Protein AF-A0A521S6I3-F1 (afdb_monomer)

Secondary structure (DSSP, 8-state):
-PPPPHHHHHHHHHHHHHTTTS-HHHHHHHHHHTT--HHHHHHHTTS-HHHHHHHHHHHHHTSGGGGSS--

Structure (mmCIF, N/CA/C/O backbone):
data_AF-A0A521S6I3-F1
#
_entry.id   AF-A0A521S6I3-F1
#
loop_
_atom_site.group_PDB
_atom_site.id
_atom_site.type_symbol
_atom_site.label_atom_id
_atom_site.label_alt_id
_atom_site.label_comp_id
_atom_site.label_asym_id
_atom_site.label_entity_id
_atom_site.label_seq_id
_atom_site.pdbx_PDB_ins_code
_atom_site.Cartn_x
_atom_site.Cartn_y
_atom_site.Cartn_z
_atom_site.occupancy
_atom_site.B_iso_or_equiv
_atom_site.auth_seq_id
_atom_site.auth_comp_id
_atom_site.auth_asym_id
_atom_site.auth_atom_id
_atom_site.pdbx_PDB_model_num
ATOM 1 N 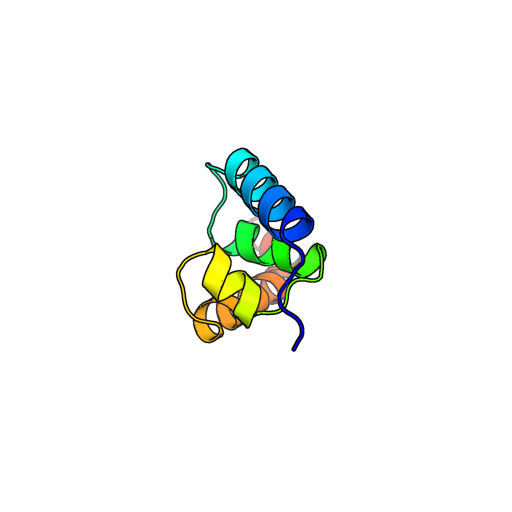N . MET A 1 1 ? -6.388 -8.955 -15.676 1.00 50.06 1 MET A N 1
ATOM 2 C CA . MET A 1 1 ? -5.522 -7.969 -15.003 1.00 50.06 1 MET A CA 1
ATOM 3 C C . MET A 1 1 ? -4.102 -8.429 -15.236 1.00 50.06 1 MET A C 1
ATOM 5 O O . MET A 1 1 ? -3.798 -9.552 -14.852 1.00 50.06 1 MET A O 1
ATOM 9 N N . GLU A 1 2 ? -3.302 -7.647 -15.959 1.00 56.31 2 GLU A N 1
ATOM 10 C CA . GLU A 1 2 ? -1.866 -7.919 -16.067 1.00 56.31 2 GLU A CA 1
ATOM 11 C C . GLU A 1 2 ? -1.225 -7.710 -14.694 1.00 56.31 2 GLU A C 1
ATOM 13 O O . GLU A 1 2 ? -1.611 -6.803 -13.960 1.00 56.31 2 GLU A O 1
ATOM 18 N N . ALA A 1 3 ? -0.316 -8.603 -14.308 1.00 61.84 3 ALA A N 1
ATOM 19 C CA . ALA A 1 3 ? 0.455 -8.427 -13.087 1.00 61.84 3 ALA A CA 1
ATOM 20 C C . ALA A 1 3 ? 1.436 -7.258 -13.284 1.00 61.84 3 ALA A C 1
ATOM 22 O O . ALA A 1 3 ? 1.994 -7.156 -14.379 1.00 61.84 3 ALA A O 1
ATOM 23 N N . PRO A 1 4 ? 1.695 -6.429 -12.254 1.00 64.25 4 PRO A N 1
ATOM 24 C CA . PRO A 1 4 ? 2.655 -5.342 -12.384 1.00 64.25 4 PRO A CA 1
ATOM 25 C C . PRO A 1 4 ? 4.013 -5.914 -12.777 1.00 64.25 4 PRO A C 1
ATOM 27 O O . PRO A 1 4 ? 4.428 -6.953 -12.233 1.00 64.25 4 PRO A O 1
ATOM 30 N N . ASP A 1 5 ? 4.682 -5.244 -13.720 1.00 83.50 5 ASP A N 1
ATOM 31 C CA . ASP A 1 5 ? 6.017 -5.622 -14.182 1.00 83.50 5 ASP A CA 1
ATOM 32 C C . ASP A 1 5 ? 6.918 -5.783 -12.946 1.00 83.50 5 ASP A C 1
ATOM 34 O O . ASP A 1 5 ? 6.786 -5.077 -11.936 1.00 83.50 5 ASP A O 1
ATOM 38 N N . ARG A 1 6 ? 7.850 -6.737 -12.993 1.00 88.56 6 ARG A N 1
ATOM 39 C CA . ARG A 1 6 ? 8.855 -6.933 -11.944 1.00 88.56 6 ARG A CA 1
ATOM 40 C C . ARG A 1 6 ? 9.500 -5.605 -11.522 1.00 88.56 6 ARG A C 1
ATOM 42 O O . ARG A 1 6 ? 9.772 -5.426 -10.335 1.00 88.56 6 ARG A O 1
ATOM 49 N N . THR A 1 7 ? 9.709 -4.683 -12.460 1.00 92.31 7 THR A N 1
ATOM 50 C CA . THR A 1 7 ? 10.244 -3.340 -12.201 1.00 92.31 7 THR A CA 1
ATOM 51 C C . THR A 1 7 ? 9.327 -2.509 -11.300 1.00 92.31 7 THR A C 1
ATOM 53 O O . THR A 1 7 ? 9.789 -1.965 -10.298 1.00 92.31 7 THR A O 1
ATOM 56 N N . GLU A 1 8 ? 8.025 -2.455 -11.585 1.00 90.81 8 GLU A N 1
ATOM 57 C CA . GLU A 1 8 ? 7.044 -1.713 -10.779 1.00 90.81 8 GLU A CA 1
ATOM 58 C C . GLU A 1 8 ? 6.928 -2.285 -9.366 1.00 90.81 8 GLU A C 1
ATOM 60 O O . GLU A 1 8 ? 6.896 -1.536 -8.387 1.00 90.81 8 GLU A O 1
ATOM 65 N N . ARG A 1 9 ? 6.957 -3.618 -9.234 1.00 90.44 9 ARG A N 1
ATOM 66 C CA . ARG A 1 9 ? 6.977 -4.284 -7.922 1.00 90.44 9 ARG A CA 1
ATOM 67 C C . ARG A 1 9 ? 8.214 -3.910 -7.113 1.00 90.44 9 ARG A C 1
ATOM 69 O O . ARG A 1 9 ? 8.101 -3.632 -5.922 1.00 90.44 9 ARG A O 1
ATOM 76 N N . LEU A 1 10 ? 9.391 -3.882 -7.738 1.00 95.25 10 LEU A N 1
ATOM 77 C CA . LEU A 1 10 ? 10.625 -3.471 -7.065 1.00 95.25 10 LEU A CA 1
ATOM 78 C C . LEU A 1 10 ? 10.562 -2.004 -6.622 1.00 95.25 10 LEU A C 1
ATOM 80 O O . LEU A 1 10 ? 10.924 -1.701 -5.487 1.00 95.25 10 LEU A O 1
ATOM 84 N N . LEU A 1 11 ? 10.045 -1.109 -7.467 1.00 94.75 11 LEU A N 1
ATOM 85 C CA . LEU A 1 11 ? 9.856 0.302 -7.118 1.00 94.75 11 LEU A CA 1
ATOM 86 C C . LEU A 1 11 ? 8.867 0.480 -5.958 1.00 94.75 11 LEU A C 1
ATOM 88 O O . LEU A 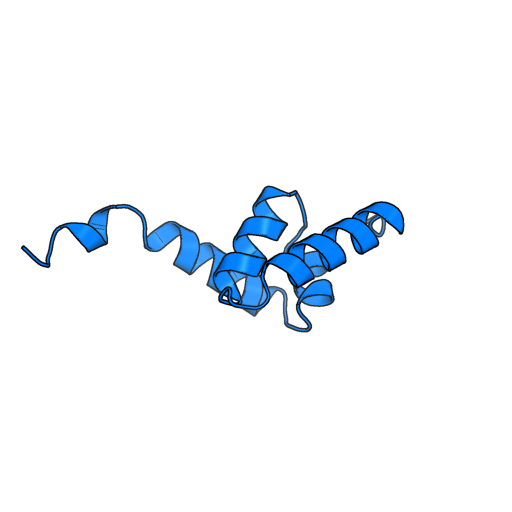1 11 ? 9.139 1.250 -5.036 1.00 94.75 11 LEU A O 1
ATOM 92 N N . ALA A 1 12 ? 7.766 -0.274 -5.947 1.00 94.75 12 ALA A N 1
ATOM 93 C CA . ALA A 1 12 ? 6.812 -0.270 -4.842 1.00 94.75 12 ALA A CA 1
ATOM 94 C C . ALA A 1 12 ? 7.456 -0.733 -3.525 1.00 94.75 12 ALA A C 1
ATOM 96 O O . ALA A 1 12 ? 7.255 -0.110 -2.482 1.00 94.75 12 ALA A O 1
ATOM 97 N N . LEU A 1 13 ? 8.282 -1.783 -3.559 1.00 94.06 13 LEU A N 1
ATOM 98 C CA . LEU A 1 13 ? 9.011 -2.257 -2.379 1.00 94.06 13 LEU A CA 1
ATOM 99 C C . LEU A 1 13 ? 10.027 -1.224 -1.871 1.00 94.06 13 LEU A C 1
ATOM 101 O O . LEU A 1 13 ? 10.124 -1.013 -0.661 1.00 94.06 13 LEU A O 1
ATOM 105 N N . ILE A 1 14 ? 10.735 -0.537 -2.771 1.00 95.56 14 ILE A N 1
ATOM 106 C CA . ILE A 1 14 ? 11.655 0.552 -2.410 1.00 95.56 14 ILE A CA 1
ATOM 107 C C . ILE A 1 14 ? 10.888 1.696 -1.738 1.00 95.56 14 ILE A C 1
ATOM 109 O O . ILE A 1 14 ? 11.303 2.163 -0.676 1.00 95.56 14 ILE A O 1
ATOM 113 N N . LEU A 1 15 ? 9.748 2.113 -2.298 1.00 94.56 15 LEU A N 1
ATOM 114 C CA . LEU A 1 15 ? 8.877 3.120 -1.688 1.00 94.56 15 LEU A CA 1
ATOM 115 C C . LEU A 1 15 ? 8.465 2.704 -0.268 1.00 94.56 15 LEU A C 1
ATOM 117 O O . LEU A 1 15 ? 8.647 3.467 0.680 1.00 94.56 15 LEU A O 1
ATOM 121 N N . LEU A 1 16 ? 7.980 1.473 -0.093 1.00 94.94 16 LEU A N 1
ATOM 122 C CA . LEU A 1 16 ? 7.583 0.954 1.220 1.00 94.94 16 LEU A CA 1
ATOM 123 C C . LEU A 1 16 ? 8.747 0.924 2.218 1.00 94.94 16 LEU A C 1
ATOM 125 O O . LEU A 1 16 ? 8.543 1.191 3.406 1.00 94.94 16 LEU A O 1
ATOM 129 N N . GLN A 1 17 ? 9.966 0.656 1.751 1.00 94.94 17 GLN A N 1
ATOM 130 C CA . GLN A 1 17 ? 11.173 0.690 2.573 1.00 94.94 17 GLN A CA 1
ATOM 131 C C . GLN A 1 17 ? 11.511 2.107 3.062 1.00 94.94 17 GLN A C 1
ATOM 133 O O . GLN A 1 17 ? 11.967 2.253 4.198 1.00 94.94 17 GLN A O 1
ATOM 138 N N . GLN A 1 18 ? 11.255 3.142 2.256 1.00 95.19 18 GLN A N 1
ATOM 139 C CA . GLN A 1 18 ? 11.393 4.545 2.678 1.00 95.19 18 GLN A CA 1
ATOM 140 C C . GLN A 1 18 ? 10.288 4.963 3.666 1.00 95.19 18 GLN A C 1
ATOM 142 O O . GLN A 1 18 ? 10.475 5.865 4.475 1.00 95.19 18 GLN A O 1
ATOM 147 N N . MET A 1 19 ? 9.155 4.256 3.662 1.00 94.12 19 MET A N 1
ATOM 148 C CA . MET A 1 19 ? 7.988 4.514 4.512 1.00 94.12 19 MET A CA 1
ATOM 149 C C . MET A 1 19 ? 7.942 3.651 5.785 1.00 94.12 19 MET A C 1
ATOM 151 O O . MET A 1 19 ? 6.864 3.415 6.337 1.00 94.12 19 MET A O 1
ATOM 155 N N . LYS A 1 20 ? 9.077 3.138 6.283 1.00 86.44 20 LYS A N 1
ATOM 156 C CA . LYS A 1 20 ? 9.107 2.217 7.443 1.00 86.44 20 LYS A CA 1
ATOM 157 C C . LYS A 1 20 ? 8.358 2.739 8.678 1.00 86.44 20 LYS A C 1
ATOM 159 O O . LYS A 1 20 ? 7.707 1.940 9.344 1.00 86.44 20 LYS A O 1
ATOM 164 N N . GLY A 1 21 ? 8.396 4.048 8.938 1.00 90.00 21 GLY A N 1
ATOM 165 C CA . GLY A 1 21 ? 7.689 4.692 10.056 1.00 90.00 21 GLY A CA 1
ATOM 166 C C . GLY A 1 21 ? 6.254 5.141 9.760 1.00 90.00 21 GLY A C 1
ATOM 167 O O . GLY A 1 21 ? 5.558 5.579 10.670 1.00 90.00 21 GLY A O 1
ATOM 168 N N . SER A 1 22 ? 5.799 5.052 8.509 1.00 92.81 22 SER A N 1
ATOM 169 C CA . SER A 1 22 ? 4.460 5.493 8.117 1.00 92.81 22 SER A CA 1
ATOM 170 C C . SER A 1 22 ? 3.396 4.470 8.503 1.00 92.81 22 SER A C 1
ATOM 172 O O . SER A 1 22 ? 3.613 3.252 8.471 1.00 92.81 22 SER A O 1
ATOM 174 N N . SER A 1 23 ? 2.202 4.971 8.799 1.00 92.81 23 SER A N 1
ATOM 175 C CA . SER A 1 23 ? 1.023 4.148 9.047 1.00 92.81 23 SER A CA 1
ATOM 176 C C . SER A 1 23 ? 0.644 3.321 7.812 1.00 92.81 23 SER A C 1
ATOM 178 O O . SER A 1 23 ? 0.916 3.695 6.668 1.00 92.81 23 SER A O 1
ATOM 180 N N . GLN A 1 24 ? -0.048 2.197 8.021 1.00 91.50 24 GLN A N 1
ATOM 181 C CA . GLN A 1 24 ? -0.565 1.372 6.920 1.00 91.50 24 GLN A CA 1
ATOM 182 C C . GLN A 1 24 ? -1.488 2.170 5.985 1.00 91.50 24 GLN A C 1
ATOM 184 O O . GLN A 1 24 ? -1.471 1.977 4.771 1.00 91.50 24 GLN A O 1
ATOM 189 N N . ARG A 1 25 ? -2.242 3.122 6.545 1.00 92.31 25 ARG A N 1
ATOM 190 C CA . ARG A 1 25 ? -3.094 4.034 5.782 1.00 92.31 25 ARG A CA 1
ATOM 191 C C . ARG A 1 25 ? -2.297 4.944 4.854 1.00 92.31 25 ARG A C 1
ATOM 193 O O . ARG A 1 25 ? -2.704 5.124 3.711 1.00 92.31 25 ARG A O 1
ATOM 200 N N . GLU A 1 26 ? -1.201 5.529 5.328 1.00 93.50 26 GLU A N 1
ATOM 201 C CA . GLU A 1 26 ? -0.333 6.355 4.482 1.00 93.50 26 GLU A CA 1
ATOM 202 C C . GLU A 1 26 ? 0.269 5.508 3.365 1.00 93.50 26 GLU A C 1
ATOM 204 O O . GLU A 1 26 ? 0.170 5.888 2.205 1.00 93.50 26 GLU A O 1
ATOM 209 N N . LYS A 1 27 ? 0.785 4.314 3.675 1.00 95.75 27 LYS A N 1
ATOM 210 C CA . LYS A 1 27 ? 1.310 3.379 2.664 1.00 95.75 27 LYS A CA 1
ATOM 211 C C . LYS A 1 27 ? 0.275 3.064 1.580 1.00 95.75 27 LYS A C 1
ATOM 213 O O . LYS A 1 27 ? 0.580 3.175 0.396 1.00 95.75 27 LYS A O 1
ATOM 218 N N . ALA A 1 28 ? -0.961 2.754 1.973 1.00 96.06 28 ALA A N 1
ATOM 219 C CA . ALA A 1 28 ? -2.057 2.519 1.035 1.00 96.06 28 ALA A CA 1
ATOM 220 C C . ALA A 1 28 ? -2.379 3.758 0.180 1.00 96.06 28 ALA A C 1
ATOM 222 O O . ALA A 1 28 ? -2.629 3.629 -1.015 1.00 96.06 28 ALA A O 1
ATOM 223 N N . LEU A 1 29 ? -2.347 4.958 0.769 1.00 94.94 29 LEU A N 1
ATOM 224 C CA . LEU A 1 29 ? -2.587 6.210 0.051 1.00 94.94 29 LEU A CA 1
ATOM 225 C C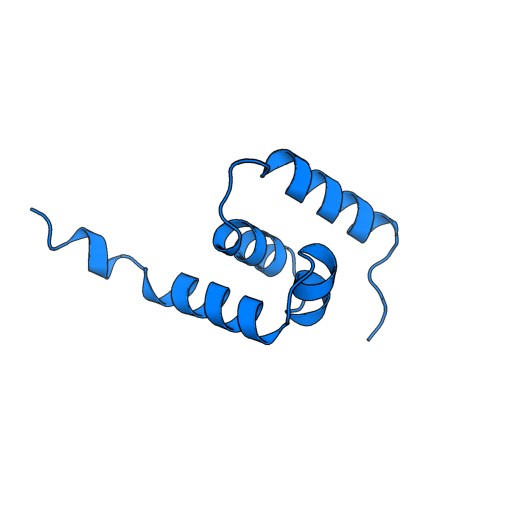 . LEU A 1 29 ? -1.507 6.478 -1.005 1.00 94.94 29 LEU A C 1
ATOM 227 O O . LEU A 1 29 ? -1.848 6.766 -2.146 1.00 94.94 29 LEU A O 1
ATOM 231 N N . TYR A 1 30 ? -0.227 6.349 -0.652 1.00 94.69 30 TYR A N 1
ATOM 232 C CA . TYR A 1 30 ? 0.875 6.575 -1.592 1.00 94.69 30 TYR A CA 1
ATOM 233 C C . TYR A 1 30 ? 0.892 5.550 -2.730 1.00 94.69 30 TYR A C 1
ATOM 235 O O . TYR A 1 30 ? 1.083 5.934 -3.880 1.00 94.69 30 TYR A O 1
ATOM 243 N N . LEU A 1 31 ? 0.617 4.272 -2.449 1.00 95.75 31 LEU A N 1
ATOM 244 C CA . LEU A 1 31 ? 0.482 3.263 -3.504 1.00 95.75 31 LEU A CA 1
ATOM 245 C C . LEU A 1 31 ? -0.736 3.534 -4.405 1.00 95.75 31 LEU A C 1
ATOM 247 O O . LEU A 1 31 ? -0.634 3.419 -5.621 1.00 95.75 31 LEU A O 1
ATOM 251 N N . SER A 1 32 ? -1.866 3.969 -3.839 1.00 95.31 32 SER A N 1
ATOM 252 C CA . SER A 1 32 ? -3.041 4.359 -4.631 1.00 95.31 32 SER A CA 1
ATOM 253 C C . SER A 1 32 ? -2.761 5.575 -5.521 1.00 95.31 32 SER A C 1
ATOM 255 O O . SER A 1 32 ? -3.223 5.606 -6.659 1.00 95.31 32 SER A O 1
ATOM 257 N N . LEU A 1 33 ? -1.989 6.554 -5.036 1.00 92.94 33 LEU A N 1
ATOM 258 C CA . LEU A 1 33 ? -1.539 7.701 -5.835 1.00 92.94 33 LEU A CA 1
ATOM 259 C C . LEU A 1 33 ? -0.584 7.287 -6.961 1.00 92.94 33 LEU A C 1
ATOM 261 O O . LEU A 1 33 ? -0.606 7.900 -8.02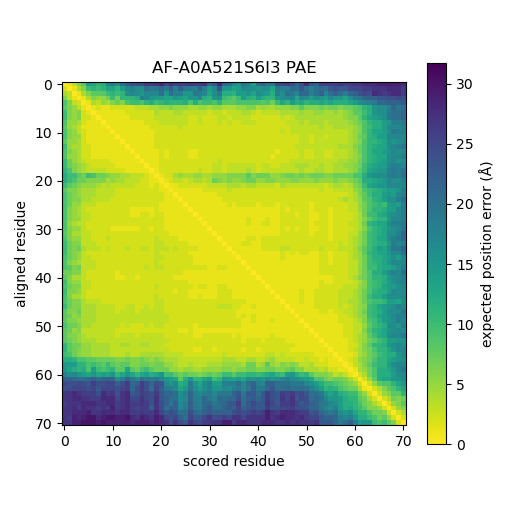3 1.00 92.94 33 LEU A O 1
ATOM 265 N N . ALA A 1 34 ? 0.217 6.243 -6.746 1.00 92.06 34 ALA A N 1
ATOM 266 C CA . ALA A 1 34 ? 1.085 5.652 -7.761 1.00 92.06 34 ALA A CA 1
ATOM 267 C C . ALA A 1 34 ? 0.333 4.769 -8.781 1.00 92.06 34 ALA A C 1
ATOM 269 O O . ALA A 1 34 ? 0.961 4.217 -9.676 1.00 92.06 34 ALA A O 1
ATOM 270 N N . GLY A 1 35 ? -0.996 4.646 -8.668 1.00 92.62 35 GLY A N 1
ATOM 271 C CA . GLY A 1 35 ? -1.839 3.942 -9.638 1.00 92.62 35 GLY A CA 1
ATOM 272 C C . GLY A 1 35 ? -2.131 2.477 -9.313 1.00 92.62 35 GLY A C 1
ATOM 273 O O . GLY A 1 35 ? -2.861 1.840 -10.068 1.00 92.62 35 GLY A O 1
ATOM 274 N N . PHE A 1 36 ? -1.639 1.947 -8.188 1.00 94.94 36 PHE A N 1
ATOM 275 C CA . PHE A 1 36 ? -1.930 0.569 -7.790 1.00 94.94 36 PHE A CA 1
ATOM 276 C C . PHE A 1 36 ? -3.402 0.393 -7.398 1.00 94.94 36 PHE A C 1
ATOM 278 O O . PHE A 1 36 ? -4.003 1.215 -6.697 1.00 94.94 36 PHE A O 1
ATOM 285 N N . THR A 1 37 ? -3.978 -0.730 -7.812 1.00 95.62 37 THR A N 1
ATOM 286 C CA . THR A 1 37 ? -5.330 -1.154 -7.445 1.00 95.62 37 THR A CA 1
ATOM 287 C C . THR A 1 37 ? -5.392 -1.636 -5.995 1.00 95.62 37 THR A C 1
ATOM 289 O O . THR A 1 37 ? -4.397 -2.052 -5.404 1.00 95.62 37 THR A O 1
ATOM 292 N N . ASN A 1 38 ? -6.590 -1.651 -5.400 1.00 96.38 38 ASN A N 1
ATOM 293 C CA . ASN A 1 38 ? -6.760 -2.111 -4.014 1.00 96.38 38 ASN A CA 1
ATOM 294 C C . ASN A 1 38 ? -6.274 -3.553 -3.788 1.00 96.38 38 ASN A C 1
ATOM 296 O O . ASN A 1 38 ? -5.836 -3.871 -2.685 1.00 96.38 38 ASN A O 1
ATOM 300 N N . THR A 1 39 ? -6.368 -4.416 -4.802 1.00 96.44 39 THR A N 1
ATOM 301 C CA . THR A 1 39 ? -5.874 -5.799 -4.761 1.00 96.44 39 THR A CA 1
ATOM 302 C C . THR A 1 39 ? -4.351 -5.857 -4.774 1.00 96.44 39 THR A C 1
ATOM 304 O O . THR A 1 39 ? -3.773 -6.530 -3.931 1.00 96.44 39 THR A O 1
ATOM 307 N N . GLU A 1 40 ? -3.685 -5.081 -5.630 1.00 95.06 40 GLU A N 1
ATOM 308 C CA . GLU A 1 40 ? -2.214 -5.036 -5.663 1.00 95.06 40 GLU A CA 1
ATOM 309 C C . GLU A 1 40 ? -1.636 -4.426 -4.385 1.00 95.06 40 GLU A C 1
ATOM 311 O O . GLU A 1 40 ? -0.639 -4.904 -3.849 1.00 95.06 40 GLU A O 1
ATOM 316 N N . ILE A 1 41 ? -2.291 -3.392 -3.849 1.00 96.25 41 ILE A N 1
ATOM 317 C CA . ILE A 1 41 ? -1.927 -2.808 -2.554 1.00 96.25 41 ILE A CA 1
ATOM 318 C C . ILE A 1 41 ? -2.095 -3.844 -1.440 1.00 96.25 41 ILE A C 1
ATOM 320 O O . ILE A 1 41 ? -1.260 -3.912 -0.539 1.00 96.25 41 ILE A O 1
ATOM 324 N N . ALA A 1 42 ? -3.163 -4.644 -1.482 1.00 96.62 42 ALA A N 1
ATOM 325 C CA . ALA A 1 42 ? -3.398 -5.695 -0.500 1.00 96.62 42 ALA A CA 1
ATOM 326 C C . ALA A 1 42 ? -2.294 -6.760 -0.540 1.00 96.62 42 ALA A C 1
ATOM 328 O O . ALA A 1 42 ? -1.786 -7.131 0.518 1.00 96.62 42 ALA A O 1
ATOM 329 N N . ASP A 1 43 ? -1.855 -7.158 -1.734 1.00 95.50 43 ASP A N 1
ATOM 330 C CA . ASP A 1 43 ? -0.740 -8.089 -1.914 1.00 95.50 43 ASP A CA 1
ATOM 331 C C . ASP A 1 43 ? 0.582 -7.495 -1.399 1.00 95.50 43 ASP A C 1
ATOM 333 O O . ASP A 1 43 ? 1.311 -8.142 -0.645 1.00 95.50 43 ASP A O 1
ATOM 337 N N . LEU A 1 44 ? 0.886 -6.237 -1.732 1.00 94.69 44 LEU A N 1
ATOM 338 C CA . LEU A 1 44 ? 2.112 -5.555 -1.295 1.00 94.69 44 LEU A CA 1
ATOM 339 C C . LEU A 1 44 ? 2.165 -5.332 0.223 1.00 94.69 44 LEU A C 1
ATOM 341 O O . LEU A 1 44 ? 3.234 -5.421 0.827 1.00 94.69 44 LEU A O 1
ATOM 345 N N . LEU A 1 45 ? 1.024 -5.030 0.845 1.00 95.06 45 LEU A N 1
ATOM 346 C CA . LEU A 1 45 ? 0.916 -4.753 2.281 1.00 95.06 45 LEU A CA 1
ATOM 347 C C . LEU A 1 45 ? 0.530 -5.981 3.113 1.00 95.06 45 LEU A C 1
ATOM 349 O O . LEU A 1 45 ? 0.355 -5.837 4.323 1.00 95.06 45 LEU A O 1
ATOM 353 N N . GLN A 1 46 ? 0.391 -7.154 2.487 1.00 94.50 46 GLN A N 1
ATOM 354 C CA . GLN A 1 46 ? -0.010 -8.407 3.135 1.00 94.50 46 GLN A CA 1
ATOM 355 C C . GLN A 1 46 ? -1.307 -8.243 3.949 1.00 94.50 46 GLN A C 1
ATOM 357 O O . GLN A 1 46 ? -1.377 -8.518 5.147 1.00 94.50 46 GLN A O 1
ATOM 362 N N . THR A 1 47 ? -2.348 -7.728 3.297 1.00 95.94 47 THR A N 1
ATOM 363 C CA . THR A 1 47 ? -3.669 -7.488 3.890 1.00 95.94 47 THR A CA 1
ATOM 364 C C . THR A 1 47 ? -4.781 -7.837 2.896 1.00 95.94 47 THR A C 1
ATOM 366 O O . THR A 1 47 ? -4.555 -8.576 1.946 1.00 95.94 47 THR A O 1
ATOM 369 N N . THR A 1 48 ? -6.005 -7.346 3.104 1.00 97.31 48 THR A N 1
ATOM 370 C CA . THR A 1 48 ? -7.130 -7.563 2.184 1.00 97.31 48 THR A CA 1
ATOM 371 C C . THR A 1 48 ? -7.524 -6.275 1.465 1.00 97.31 48 THR A C 1
ATOM 373 O O . THR A 1 48 ? -7.404 -5.173 2.008 1.00 97.31 48 THR A O 1
ATOM 376 N N . ALA A 1 49 ? -8.077 -6.403 0.256 1.00 96.81 49 ALA A N 1
ATOM 377 C CA . ALA A 1 49 ? -8.578 -5.258 -0.508 1.00 96.81 49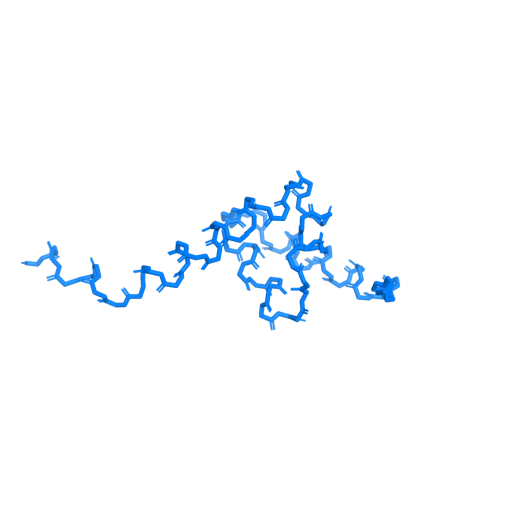 ALA A CA 1
ATOM 378 C C . ALA A 1 49 ? -9.665 -4.466 0.252 1.00 96.81 49 ALA A C 1
ATOM 380 O O . ALA A 1 49 ? -9.781 -3.253 0.077 1.00 96.81 49 ALA A O 1
ATOM 381 N N . ALA A 1 50 ? -10.425 -5.125 1.138 1.00 96.75 50 ALA A N 1
ATOM 382 C CA . ALA A 1 50 ? -11.408 -4.480 2.008 1.00 96.75 50 ALA A CA 1
ATOM 383 C C . ALA A 1 50 ? -10.751 -3.539 3.036 1.00 96.75 50 ALA A C 1
ATOM 385 O O . ALA A 1 50 ? -11.191 -2.398 3.198 1.00 96.75 50 ALA A O 1
ATOM 386 N N . VAL A 1 51 ? -9.661 -3.975 3.679 1.00 95.12 51 VAL A N 1
ATOM 387 C CA . VAL A 1 51 ? -8.883 -3.149 4.623 1.00 95.12 51 VAL A CA 1
ATOM 388 C C .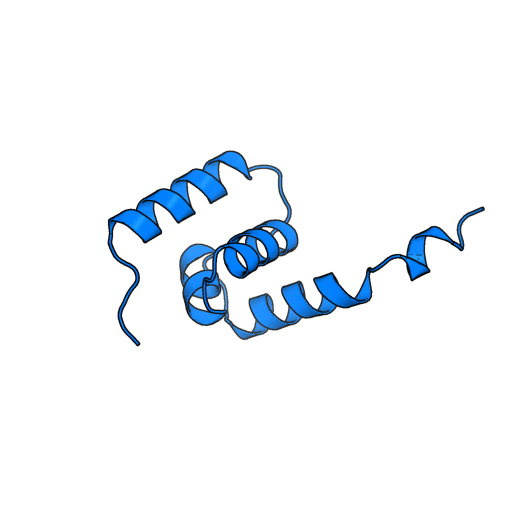 VAL A 1 51 ? -8.256 -1.948 3.909 1.00 95.12 51 VAL A C 1
ATOM 390 O O . VAL A 1 51 ? -8.279 -0.827 4.431 1.00 95.12 51 VAL A O 1
ATOM 393 N N . VAL A 1 52 ? -7.755 -2.143 2.686 1.00 97.06 52 VAL A N 1
ATOM 394 C CA . VAL A 1 52 ? -7.232 -1.055 1.842 1.00 97.06 52 VAL A CA 1
ATOM 395 C C . VAL A 1 52 ? -8.331 -0.045 1.507 1.00 97.06 52 VAL A C 1
ATOM 397 O O . VAL A 1 52 ? -8.155 1.154 1.735 1.00 97.06 52 VAL A O 1
ATOM 400 N N . ALA A 1 53 ? -9.492 -0.509 1.037 1.00 95.69 53 ALA A N 1
ATOM 401 C CA . ALA A 1 53 ? -10.621 0.357 0.706 1.00 95.69 53 ALA A CA 1
ATOM 402 C C . ALA A 1 53 ? -11.074 1.195 1.913 1.00 95.69 53 ALA A C 1
ATOM 404 O O . ALA A 1 53 ? -11.276 2.407 1.790 1.00 95.69 53 ALA A O 1
ATOM 405 N N . GLN A 1 54 ? -11.161 0.578 3.095 1.00 94.00 54 GLN A N 1
ATOM 406 C CA . GLN A 1 54 ? -11.486 1.272 4.340 1.00 94.00 54 GLN A CA 1
ATOM 407 C C . GLN A 1 54 ? -10.429 2.327 4.698 1.00 94.00 54 GLN A C 1
ATOM 409 O O . GLN A 1 54 ? -10.782 3.464 5.022 1.00 94.00 54 GLN A O 1
ATOM 414 N N . SER A 1 55 ? -9.143 1.986 4.585 1.00 92.75 55 SER A N 1
ATOM 415 C CA . SER A 1 55 ? -8.022 2.895 4.866 1.00 92.75 55 SER A CA 1
ATOM 416 C C . SER A 1 55 ? -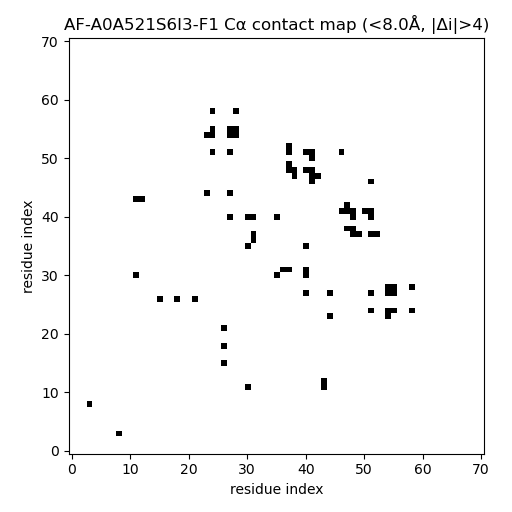8.047 4.131 3.963 1.00 92.75 55 SER A C 1
ATOM 418 O O . SER A 1 55 ? -7.921 5.262 4.441 1.00 92.75 55 SER A O 1
ATOM 420 N N . LEU A 1 56 ? -8.289 3.939 2.662 1.00 93.56 56 LEU A N 1
ATOM 421 C CA . LEU A 1 56 ? -8.412 5.024 1.684 1.00 93.56 56 LEU A CA 1
ATOM 422 C C . LEU A 1 56 ? -9.665 5.878 1.918 1.00 93.56 56 LEU A C 1
ATOM 424 O O . LEU A 1 56 ? -9.639 7.097 1.734 1.00 93.56 56 LEU A O 1
ATOM 428 N N . TYR A 1 57 ? -10.775 5.264 2.325 1.00 91.19 57 TYR A N 1
ATOM 429 C CA . TYR A 1 57 ? -12.012 5.978 2.638 1.00 91.19 57 TYR A CA 1
ATOM 430 C C . TYR A 1 57 ? -11.867 6.872 3.877 1.00 91.19 57 TYR A C 1
ATOM 432 O O . TYR A 1 57 ? -12.226 8.053 3.845 1.00 91.19 57 TYR A O 1
ATOM 440 N N . GLN A 1 58 ? -11.269 6.345 4.949 1.00 85.56 58 GLN A N 1
ATOM 441 C CA . GLN A 1 58 ? -10.913 7.124 6.139 1.00 85.56 58 GLN A CA 1
ATOM 442 C C . GLN A 1 58 ? -9.914 8.240 5.797 1.00 85.56 58 GLN A C 1
ATOM 444 O O . GLN A 1 58 ? -10.062 9.362 6.282 1.00 85.56 58 GLN A O 1
ATOM 449 N N . GLY A 1 59 ? -8.971 7.945 4.891 1.00 80.81 59 GLY A N 1
ATOM 450 C CA . GLY A 1 59 ? -8.107 8.887 4.171 1.00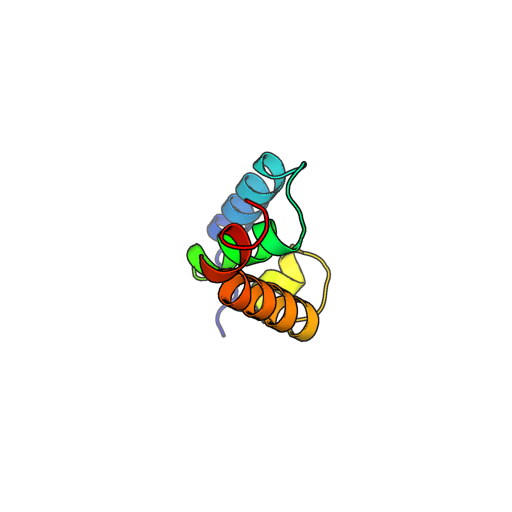 80.81 59 GLY A CA 1
ATOM 451 C C . GLY A 1 59 ? -8.823 10.146 3.717 1.00 80.81 59 GLY A C 1
ATOM 452 O O . GLY A 1 59 ? -8.482 11.252 4.133 1.00 80.81 59 GLY A O 1
ATOM 453 N N . ARG A 1 60 ? -9.850 9.948 2.893 1.00 81.06 60 ARG A N 1
ATOM 454 C CA . ARG A 1 60 ? -10.628 11.015 2.255 1.00 81.06 60 ARG A CA 1
ATOM 455 C C . ARG A 1 60 ? -11.522 11.783 3.231 1.00 81.06 60 ARG A C 1
ATOM 457 O O . ARG A 1 60 ? -11.705 12.986 3.067 1.00 81.06 60 ARG A O 1
ATOM 464 N N . ARG A 1 61 ? -12.063 11.126 4.264 1.00 71.25 61 ARG A N 1
ATOM 465 C CA . ARG A 1 61 ? -12.966 11.771 5.243 1.00 71.25 61 ARG A CA 1
ATOM 466 C C . ARG A 1 61 ? -12.261 12.682 6.245 1.00 71.25 61 ARG A C 1
ATOM 468 O O . ARG A 1 61 ? -12.914 13.563 6.794 1.00 71.25 61 ARG A O 1
ATOM 475 N N . GLN A 1 62 ? -10.957 12.520 6.454 1.00 59.50 62 GLN A N 1
ATOM 476 C CA . GLN A 1 62 ? -10.167 13.386 7.339 1.00 59.50 62 GLN A CA 1
ATOM 477 C C . GLN A 1 62 ? -9.557 14.607 6.621 1.00 59.50 62 GLN A C 1
ATOM 479 O O . GLN A 1 62 ? -8.595 15.199 7.108 1.00 59.50 62 GLN A O 1
ATOM 484 N N . GLY A 1 63 ? -10.129 15.020 5.481 1.00 58.28 63 GLY A N 1
ATOM 485 C CA . GLY A 1 63 ? -9.903 16.349 4.903 1.00 58.28 63 GLY A CA 1
ATOM 486 C C . GLY A 1 63 ? -10.276 17.491 5.874 1.00 58.28 63 GLY A C 1
ATOM 487 O O . GLY A 1 63 ? -10.822 17.229 6.946 1.00 58.28 63 GLY A O 1
ATOM 488 N N . PRO A 1 64 ? -10.016 18.768 5.518 1.00 51.94 64 PRO A N 1
ATOM 489 C CA . PRO A 1 64 ? -9.720 19.919 6.404 1.00 51.94 64 PRO A CA 1
ATOM 490 C C . PRO A 1 64 ? -10.742 20.295 7.498 1.00 51.94 64 PRO A C 1
ATOM 492 O O . PRO A 1 64 ? -10.526 21.237 8.257 1.00 51.94 64 PRO A O 1
ATOM 495 N N . ARG A 1 65 ? -11.846 19.565 7.635 1.00 50.88 65 ARG A N 1
ATOM 496 C CA . ARG A 1 65 ? -12.920 19.825 8.593 1.00 50.88 65 ARG A CA 1
ATOM 497 C C . ARG A 1 65 ? -12.557 19.498 10.047 1.00 50.88 65 ARG A C 1
ATOM 499 O O . ARG A 1 65 ? -13.153 20.086 10.939 1.00 50.88 65 ARG A O 1
ATOM 506 N N . GLN A 1 66 ? -11.569 18.633 10.304 1.00 51.72 66 GLN A N 1
ATOM 507 C CA . GLN A 1 66 ? -11.227 18.207 11.674 1.00 51.72 66 GLN A CA 1
ATOM 508 C C . GLN A 1 66 ? -10.095 19.012 12.344 1.00 51.72 66 GLN A C 1
ATOM 510 O O . GLN A 1 66 ? -9.855 18.851 13.537 1.00 51.72 66 GLN A O 1
ATOM 515 N N . ARG A 1 67 ? -9.437 19.936 11.624 1.00 52.25 67 ARG A N 1
ATOM 516 C CA . ARG A 1 67 ? -8.486 20.902 12.219 1.00 52.25 67 ARG A CA 1
ATOM 517 C C . ARG A 1 67 ? -9.158 22.147 12.817 1.00 52.25 67 ARG A C 1
ATOM 519 O O . ARG A 1 67 ? -8.474 22.945 13.439 1.00 52.25 67 ARG A O 1
ATOM 526 N N . ARG A 1 68 ? -10.476 22.325 12.647 1.00 53.41 68 ARG A N 1
ATOM 527 C CA . ARG A 1 68 ? -11.210 23.540 13.058 1.00 53.41 68 ARG A CA 1
ATOM 528 C C . ARG A 1 68 ? -11.904 23.474 14.425 1.00 53.41 68 ARG A C 1
ATOM 530 O O . ARG A 1 68 ? -12.500 24.463 14.817 1.00 53.41 68 ARG A O 1
ATOM 537 N N . THR A 1 69 ? -11.845 22.353 15.145 1.00 53.75 69 THR A N 1
ATOM 538 C CA . THR A 1 69 ? -12.564 22.179 16.430 1.00 53.75 69 THR A CA 1
ATOM 539 C C . THR A 1 69 ? -11.646 21.951 17.633 1.00 53.75 69 THR A C 1
ATOM 541 O O . THR A 1 69 ? -12.082 21.442 18.660 1.00 53.75 69 THR A O 1
ATOM 544 N N . ARG A 1 70 ? -10.364 22.304 17.513 1.00 51.53 70 ARG A N 1
ATOM 545 C CA . ARG A 1 70 ? -9.442 22.449 18.648 1.00 51.53 70 ARG A CA 1
ATOM 546 C C . ARG A 1 70 ? -8.727 23.790 18.511 1.00 51.53 70 ARG A C 1
ATOM 548 O O . ARG A 1 70 ? -7.588 23.842 18.061 1.00 51.53 70 ARG A O 1
ATOM 555 N N . GLY A 1 71 ? -9.465 24.849 18.808 1.00 44.19 71 GLY A N 1
ATOM 556 C CA . GLY A 1 71 ? -9.031 26.237 18.888 1.00 44.19 71 GLY A CA 1
ATOM 557 C C . GLY A 1 71 ? -10.035 26.978 19.744 1.00 44.19 71 GLY A C 1
ATOM 558 O O . GLY A 1 71 ? -11.240 26.716 19.526 1.00 44.19 71 GLY A O 1
#

Mean predicted aligned error: 7.18 Å

Nearest PDB structures (foldseek):
  2lfw-assembly1_A  TM=9.030E-01  e=3.312E+00  Sphingomonas sp. Fr1
  1jdb-assembly1_K  TM=9.289E-01  e=8.068E+00  Escherichia coli
  3pvv-assembly2_B  TM=6.348E-01  e=4.552E+00  Mycobacterium tuberculosis H37Ra

pLDDT: mean 85.34, std 16.11, range [44.19, 97.31]

Solvent-accessible surface area (backbone atoms only — not comparable to full-atom values): 4322 Å² total; per-residue (Å²): 132,85,76,75,52,73,66,56,52,52,52,51,52,52,52,51,62,76,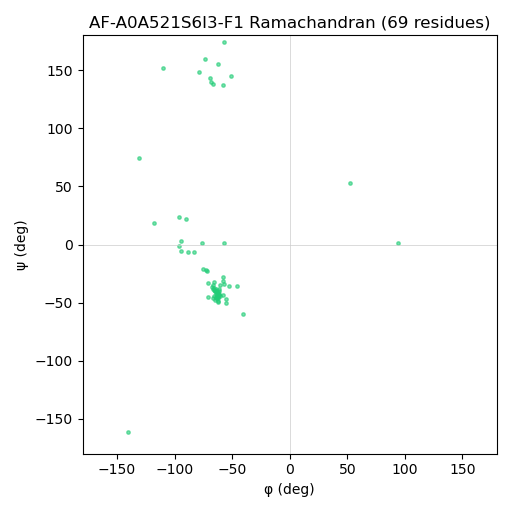41,70,89,54,52,73,48,54,54,50,45,55,42,44,74,73,66,49,50,50,60,57,47,11,63,76,67,74,58,47,40,67,60,42,51,51,34,48,50,56,57,64,72,70,45,85,74,76,73,72,81,79,122

Radius of gyration: 13.81 Å; Cα contacts (8 Å, |Δi|>4): 42; chains: 1; bounding box: 25×35×35 Å

Sequence (71 aa):
MEAPDRTERLLALILLQQMKGSSQREKALYLSLAGFTNTEIADLLQTTAAVVAQSLYQGRRQGPRQRRTRG

Foldseek 3Di:
DDDPDPVVLVVLVVVVVVCVVPDLLVSLVVVVVVVDQLCVSCVSSVHHSVVSVVSVVVVVVPPPPVVPPPD